Protein AF-A0A7V7WUG2-F1 (afdb_monomer_lite)

Structure (mmCIF, N/CA/C/O backbone):
data_AF-A0A7V7WUG2-F1
#
_entry.id   AF-A0A7V7WUG2-F1
#
loop_
_atom_site.group_PDB
_atom_site.id
_atom_site.type_symbol
_atom_site.label_atom_id
_atom_site.label_alt_id
_atom_site.label_comp_id
_atom_site.label_asym_id
_atom_site.label_entity_id
_atom_site.label_seq_id
_atom_site.pdbx_PDB_ins_code
_atom_site.Cartn_x
_atom_site.Cartn_y
_atom_site.Cartn_z
_atom_site.occupancy
_atom_site.B_iso_or_equiv
_atom_site.auth_seq_id
_atom_site.auth_comp_id
_atom_site.auth_asym_id
_atom_site.auth_atom_id
_atom_site.pdbx_PDB_model_num
ATOM 1 N N . MET A 1 1 ? -10.821 -18.200 1.349 1.00 56.88 1 MET A N 1
ATOM 2 C CA . MET A 1 1 ? -9.373 -17.951 1.519 1.00 56.88 1 MET A CA 1
ATOM 3 C C . MET A 1 1 ? -8.460 -18.945 0.805 1.00 56.88 1 MET A C 1
ATOM 5 O O . MET A 1 1 ? -7.482 -18.478 0.256 1.00 56.88 1 MET A O 1
ATOM 9 N N . ARG A 1 2 ? -8.788 -20.244 0.675 1.00 57.34 2 ARG A N 1
ATOM 10 C CA . ARG A 1 2 ? -7.910 -21.241 0.009 1.00 57.34 2 ARG A CA 1
ATOM 11 C C . ARG A 1 2 ? -7.338 -20.864 -1.374 1.00 57.34 2 ARG A C 1
ATOM 13 O O . ARG A 1 2 ? -6.237 -21.292 -1.688 1.00 57.34 2 ARG A O 1
ATOM 20 N N . LEU A 1 3 ? -8.060 -20.092 -2.192 1.00 56.44 3 LEU A N 1
ATOM 21 C CA . LEU A 1 3 ? -7.560 -19.634 -3.496 1.00 56.44 3 LEU A CA 1
ATOM 22 C C . LEU A 1 3 ? -6.505 -18.520 -3.364 1.00 56.44 3 LEU A C 1
ATOM 24 O O . LEU A 1 3 ? -5.514 -18.538 -4.078 1.00 56.44 3 LEU A O 1
ATOM 28 N N . ALA A 1 4 ? -6.683 -17.589 -2.422 1.00 54.34 4 ALA A N 1
ATOM 29 C CA . ALA A 1 4 ? -5.733 -16.498 -2.197 1.00 54.34 4 ALA A CA 1
ATOM 30 C C . ALA A 1 4 ? -4.385 -17.025 -1.676 1.00 54.34 4 ALA A C 1
ATOM 32 O O . ALA A 1 4 ? -3.340 -16.609 -2.165 1.00 54.34 4 ALA A O 1
ATOM 33 N N . ASP A 1 5 ? -4.411 -18.002 -0.764 1.00 56.59 5 ASP A N 1
ATOM 34 C CA . ASP A 1 5 ? -3.193 -18.604 -0.204 1.00 56.59 5 ASP A CA 1
ATOM 35 C C . ASP A 1 5 ? -2.385 -19.379 -1.264 1.00 56.59 5 ASP A C 1
ATOM 37 O O . ASP A 1 5 ? -1.157 -19.301 -1.297 1.00 56.59 5 ASP A O 1
ATOM 41 N N . ALA A 1 6 ? -3.065 -20.105 -2.161 1.00 56.56 6 ALA A N 1
ATOM 42 C CA . ALA A 1 6 ? -2.427 -20.865 -3.239 1.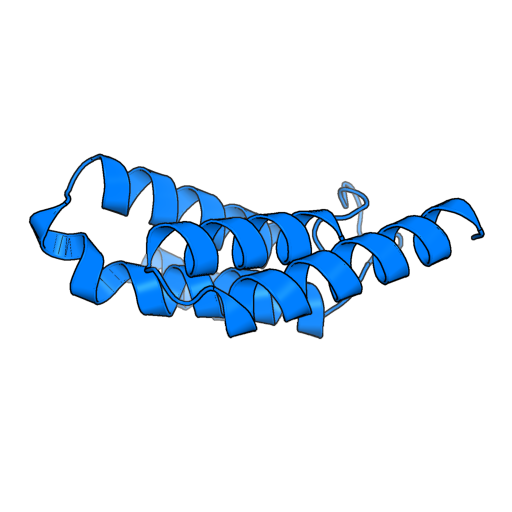00 56.56 6 ALA A CA 1
ATOM 43 C C . ALA A 1 6 ? -1.815 -19.956 -4.322 1.00 56.56 6 ALA A C 1
ATOM 45 O O . ALA A 1 6 ? -0.730 -20.235 -4.831 1.00 56.56 6 ALA A O 1
ATOM 46 N N . GLU A 1 7 ? -2.478 -18.847 -4.650 1.00 55.22 7 GLU A N 1
ATOM 47 C CA . GLU A 1 7 ? -1.992 -17.906 -5.662 1.00 55.22 7 GLU A CA 1
ATOM 48 C C . GLU A 1 7 ? -0.891 -16.981 -5.108 1.00 55.22 7 GLU A C 1
ATOM 50 O O . GLU A 1 7 ? 0.046 -16.655 -5.836 1.00 55.22 7 GLU A O 1
ATOM 55 N N . MET A 1 8 ? -0.889 -16.671 -3.802 1.00 58.06 8 MET A N 1
ATOM 56 C CA . MET A 1 8 ? 0.245 -16.004 -3.138 1.00 58.06 8 MET A CA 1
ATOM 57 C C . MET A 1 8 ? 1.550 -16.810 -3.232 1.00 58.06 8 MET A C 1
ATOM 59 O O . MET A 1 8 ? 2.618 -16.213 -3.349 1.00 58.06 8 MET A O 1
ATOM 63 N N . GLN A 1 9 ? 1.489 -18.147 -3.235 1.00 59.19 9 GLN A N 1
ATOM 64 C CA . GLN A 1 9 ? 2.676 -18.991 -3.440 1.00 59.19 9 GLN A CA 1
ATOM 65 C C . GLN A 1 9 ? 3.201 -18.970 -4.885 1.00 59.19 9 GLN A C 1
ATOM 67 O O . GLN A 1 9 ? 4.379 -19.244 -5.099 1.00 59.19 9 GLN A O 1
ATOM 72 N N . ARG A 1 10 ? 2.355 -18.652 -5.874 1.00 60.50 10 ARG A N 1
ATOM 73 C CA . ARG A 1 10 ? 2.728 -18.618 -7.302 1.00 60.50 10 ARG A CA 1
ATOM 74 C C . ARG A 1 10 ? 3.097 -17.226 -7.809 1.00 60.50 10 ARG A C 1
ATOM 76 O O . ARG A 1 10 ? 3.921 -17.128 -8.710 1.00 60.50 10 ARG A O 1
ATOM 83 N N . PHE A 1 11 ? 2.510 -16.172 -7.244 1.00 64.56 11 PHE A N 1
ATOM 84 C CA . PHE A 1 11 ? 2.630 -14.797 -7.745 1.00 64.56 11 PHE A CA 1
ATOM 85 C C . PHE A 1 11 ? 3.112 -13.792 -6.689 1.00 64.56 11 PHE A C 1
ATOM 87 O O . PHE A 1 11 ? 3.043 -12.586 -6.908 1.00 64.56 11 PHE A O 1
ATOM 94 N N . GLY A 1 12 ? 3.647 -14.263 -5.557 1.00 63.66 12 GLY A N 1
ATOM 95 C CA . GLY A 1 12 ? 4.139 -13.419 -4.458 1.00 63.66 12 GLY A CA 1
ATOM 96 C C . GLY A 1 12 ? 5.341 -12.517 -4.783 1.00 63.66 12 GLY A C 1
ATOM 97 O O . GLY A 1 12 ? 5.747 -11.732 -3.920 1.00 63.66 12 GLY A O 1
ATOM 98 N N . ASP A 1 13 ? 5.887 -12.624 -5.998 1.00 77.62 13 ASP A N 1
ATOM 99 C CA . ASP A 1 13 ? 6.944 -11.769 -6.555 1.00 77.62 13 ASP A CA 1
ATOM 100 C C . ASP A 1 13 ? 6.431 -10.826 -7.664 1.00 77.62 13 ASP A C 1
ATOM 102 O O . ASP A 1 13 ? 7.216 -10.080 -8.247 1.00 77.62 13 ASP A O 1
ATOM 106 N N . SER A 1 14 ? 5.122 -10.826 -7.952 1.00 89.19 14 SER A N 1
ATOM 107 C CA . SER A 1 14 ? 4.485 -9.851 -8.843 1.00 89.19 14 SER A CA 1
ATOM 108 C C . SER A 1 14 ? 3.948 -8.668 -8.028 1.00 89.19 14 SER A C 1
ATOM 110 O O . SER A 1 14 ? 3.071 -8.860 -7.176 1.00 89.19 14 SER A O 1
ATOM 112 N N . PRO A 1 15 ? 4.415 -7.432 -8.290 1.00 94.31 15 PRO A N 1
ATOM 113 C CA . PRO A 1 15 ? 3.879 -6.259 -7.610 1.00 94.31 15 PRO A CA 1
ATOM 114 C C . PRO A 1 15 ? 2.409 -6.023 -7.989 1.00 94.31 15 PRO A C 1
ATOM 116 O O . PRO A 1 15 ? 1.617 -5.646 -7.129 1.00 94.31 15 PRO A O 1
ATOM 119 N N . ASP A 1 16 ? 2.017 -6.316 -9.234 1.00 94.38 16 ASP A N 1
ATOM 120 C CA . ASP A 1 16 ? 0.644 -6.147 -9.721 1.00 94.38 16 ASP A CA 1
ATOM 121 C C . ASP A 1 16 ? -0.343 -7.084 -9.028 1.00 94.38 16 ASP A C 1
ATOM 123 O O . ASP A 1 16 ? -1.450 -6.664 -8.686 1.00 94.38 16 ASP A O 1
ATOM 127 N N . PHE A 1 17 ? 0.059 -8.336 -8.784 1.00 92.88 17 PHE A N 1
ATOM 128 C CA . PHE A 1 17 ? -0.758 -9.286 -8.034 1.00 92.88 17 PHE A CA 1
ATOM 129 C C . PHE A 1 17 ? -0.980 -8.802 -6.599 1.00 92.88 17 PHE A C 1
ATOM 131 O O . PHE A 1 17 ? -2.117 -8.742 -6.132 1.00 92.88 17 PHE A O 1
ATOM 138 N N . CYS A 1 18 ? 0.092 -8.409 -5.905 1.00 93.94 18 CYS A N 1
ATOM 139 C CA . CYS A 1 18 ? -0.007 -7.878 -4.548 1.00 93.94 18 CYS A CA 1
ATOM 140 C C . CYS A 1 18 ? -0.846 -6.592 -4.492 1.00 93.94 18 CYS A C 1
ATOM 142 O O . CYS A 1 18 ? -1.653 -6.427 -3.578 1.00 93.94 18 CYS A O 1
ATOM 144 N N . PHE A 1 19 ? -0.705 -5.711 -5.483 1.00 97.19 19 PHE A N 1
ATOM 145 C CA . PHE A 1 19 ? -1.508 -4.499 -5.599 1.00 97.19 19 PHE A CA 1
ATOM 146 C C . PHE A 1 19 ? -3.001 -4.818 -5.745 1.00 97.19 19 PHE A C 1
ATOM 148 O O . PHE A 1 19 ? -3.811 -4.351 -4.945 1.00 97.19 19 PHE A O 1
ATOM 155 N N . ALA A 1 20 ? -3.353 -5.671 -6.713 1.00 96.12 20 ALA A N 1
ATOM 156 C CA . ALA A 1 20 ? -4.735 -6.062 -6.977 1.00 96.12 20 ALA A CA 1
ATOM 157 C C . ALA A 1 20 ? -5.366 -6.830 -5.805 1.00 96.12 20 ALA A C 1
ATOM 159 O O . ALA A 1 20 ? -6.555 -6.674 -5.534 1.00 96.12 20 ALA A O 1
ATOM 160 N N . LEU A 1 21 ? -4.580 -7.633 -5.078 1.00 95.25 21 LEU A N 1
ATOM 161 C CA . LEU A 1 21 ? -5.038 -8.283 -3.851 1.00 95.25 21 LEU A CA 1
ATOM 162 C C . LEU A 1 21 ? -5.413 -7.250 -2.781 1.00 95.25 21 LEU A C 1
ATOM 164 O O . LEU A 1 21 ? -6.448 -7.401 -2.136 1.00 95.25 21 LEU A O 1
ATOM 168 N N . GLY A 1 22 ? -4.605 -6.201 -2.601 1.00 97.31 22 GLY A N 1
ATOM 169 C CA . GLY A 1 22 ? -4.925 -5.111 -1.679 1.00 97.31 22 GLY A CA 1
ATOM 170 C C . GLY A 1 22 ? -6.232 -4.401 -2.044 1.00 97.31 22 GLY A C 1
ATOM 171 O O . GLY A 1 22 ? -7.075 -4.205 -1.170 1.00 97.31 22 GLY A O 1
ATOM 172 N N . ASP A 1 23 ? -6.444 -4.111 -3.331 1.00 98.06 23 ASP A N 1
ATOM 173 C CA . ASP A 1 23 ? -7.680 -3.488 -3.827 1.00 98.06 23 ASP A CA 1
ATOM 174 C C . ASP A 1 23 ? -8.903 -4.390 -3.594 1.00 98.06 23 ASP A C 1
ATOM 176 O O . ASP A 1 23 ? -9.902 -3.953 -3.026 1.00 98.06 23 ASP A O 1
ATOM 180 N N . LEU A 1 24 ? -8.800 -5.681 -3.930 1.00 97.25 24 LEU A N 1
ATOM 181 C CA . LEU A 1 24 ? -9.867 -6.659 -3.705 1.00 97.25 24 LEU A CA 1
ATOM 182 C C . LEU A 1 24 ? -10.254 -6.759 -2.222 1.00 97.25 24 LEU A C 1
ATOM 184 O O . LEU A 1 24 ? -11.433 -6.845 -1.873 1.00 97.25 24 LEU A O 1
ATOM 188 N N . LEU A 1 25 ? -9.258 -6.783 -1.335 1.00 97.19 25 LEU A N 1
ATOM 189 C CA . LEU A 1 25 ? -9.487 -6.854 0.104 1.00 97.19 25 LEU A CA 1
ATOM 190 C C . LEU A 1 25 ? -10.117 -5.560 0.639 1.00 97.19 25 LEU A C 1
ATOM 192 O O . LEU A 1 25 ? -10.965 -5.633 1.532 1.00 97.19 25 LEU A O 1
ATOM 196 N N . LEU A 1 26 ? -9.743 -4.398 0.092 1.00 97.62 26 LEU A N 1
ATOM 197 C CA . LEU A 1 26 ? -10.362 -3.116 0.424 1.00 97.62 26 LEU A CA 1
ATOM 198 C C . LEU A 1 26 ? -11.834 -3.087 0.002 1.00 97.62 26 LEU A C 1
ATOM 200 O O . LEU A 1 26 ? -12.690 -2.751 0.823 1.00 97.62 26 LEU A O 1
ATOM 204 N N . ASP A 1 27 ? -12.139 -3.502 -1.227 1.00 97.81 27 ASP A N 1
ATOM 205 C CA . ASP A 1 27 ? -13.513 -3.598 -1.726 1.00 97.81 27 ASP A CA 1
ATOM 206 C C . ASP A 1 27 ? -14.359 -4.536 -0.856 1.00 97.81 27 ASP A C 1
ATOM 208 O O . ASP A 1 27 ? -15.536 -4.267 -0.591 1.00 97.81 27 ASP A O 1
ATOM 212 N N . TRP A 1 28 ? -13.765 -5.625 -0.359 1.00 97.25 28 TRP A N 1
ATOM 213 C CA . TRP A 1 28 ? -14.443 -6.520 0.572 1.00 97.25 28 TRP A CA 1
ATOM 214 C C . TRP A 1 28 ? -14.682 -5.867 1.933 1.00 97.25 28 TRP A C 1
ATOM 216 O O . TRP A 1 28 ? -15.788 -5.946 2.466 1.00 97.25 28 TRP A O 1
ATOM 226 N N . ALA A 1 29 ? -13.681 -5.185 2.491 1.00 96.69 29 ALA A N 1
ATOM 227 C CA . ALA A 1 29 ? -13.824 -4.485 3.764 1.00 96.69 29 ALA A CA 1
ATOM 228 C C . ALA A 1 29 ? -14.903 -3.390 3.702 1.00 96.69 29 ALA A C 1
ATOM 230 O O . ALA A 1 29 ? -15.629 -3.195 4.678 1.00 96.69 29 ALA A O 1
ATOM 231 N N . ALA A 1 30 ? -15.049 -2.723 2.552 1.00 95.31 30 ALA A N 1
ATOM 232 C CA . ALA A 1 30 ? -16.097 -1.735 2.311 1.00 95.31 30 ALA A CA 1
ATOM 233 C C . ALA A 1 30 ? -17.502 -2.364 2.264 1.00 95.31 30 ALA A C 1
ATOM 235 O O . ALA A 1 30 ? -18.454 -1.792 2.798 1.00 95.31 30 ALA A O 1
ATOM 236 N N . GLN A 1 31 ? -17.636 -3.553 1.667 1.00 97.25 31 GLN A N 1
ATOM 237 C CA . GLN A 1 31 ? -18.907 -4.284 1.580 1.00 97.25 31 GLN A CA 1
ATOM 238 C C . GLN A 1 31 ? -19.280 -5.011 2.882 1.00 97.25 31 GLN A C 1
ATOM 240 O O . GLN A 1 31 ? -20.461 -5.163 3.195 1.00 97.25 31 GLN A O 1
ATOM 24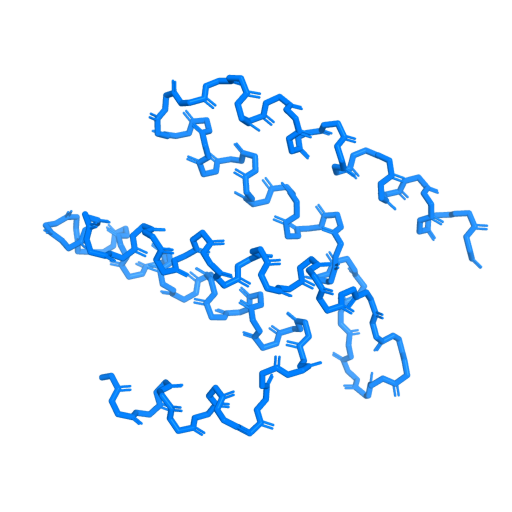5 N N . GLU A 1 32 ? -18.291 -5.426 3.677 1.00 96.12 32 GLU A N 1
ATOM 246 C CA . GLU A 1 32 ? -18.481 -6.110 4.957 1.00 96.12 32 GLU A CA 1
ATOM 247 C C . GLU A 1 32 ? -17.728 -5.415 6.110 1.00 96.12 32 GLU A C 1
ATOM 249 O O . GLU A 1 32 ? -16.757 -5.963 6.643 1.00 96.12 32 GLU A O 1
ATOM 254 N N . PRO A 1 33 ? -18.207 -4.254 6.609 1.00 94.00 33 PRO A N 1
ATOM 255 C CA . PRO A 1 33 ? -17.495 -3.479 7.633 1.00 94.00 33 PRO A CA 1
ATOM 256 C C . PRO A 1 33 ? -17.205 -4.244 8.932 1.00 94.00 33 PRO A C 1
ATOM 258 O O . PRO A 1 33 ? -16.210 -3.986 9.605 1.00 94.00 33 PRO A O 1
ATOM 261 N N . ARG A 1 34 ? -18.034 -5.242 9.276 1.00 96.44 34 ARG A N 1
ATOM 262 C CA . ARG A 1 34 ? -17.810 -6.125 10.439 1.00 96.44 34 ARG A CA 1
ATOM 263 C C . ARG A 1 34 ? -16.498 -6.909 10.352 1.00 96.44 34 ARG A C 1
ATOM 265 O O . ARG A 1 34 ? -15.985 -7.331 11.382 1.00 96.44 34 ARG A O 1
ATOM 272 N N . ARG A 1 35 ? -15.964 -7.103 9.146 1.00 94.25 35 ARG A N 1
ATOM 273 C CA . ARG A 1 35 ? -14.708 -7.814 8.888 1.00 94.25 35 ARG A CA 1
ATOM 274 C C . ARG A 1 35 ? -13.520 -6.887 8.681 1.00 94.25 35 ARG A C 1
ATOM 276 O O . ARG A 1 35 ? -12.398 -7.369 8.586 1.00 94.25 35 ARG A O 1
ATOM 283 N N . ALA A 1 36 ? -13.725 -5.570 8.672 1.00 93.62 36 ALA A N 1
ATOM 284 C CA . ALA A 1 36 ? -12.652 -4.607 8.441 1.00 93.62 36 ALA A CA 1
ATOM 285 C C . ALA A 1 36 ? -11.472 -4.791 9.416 1.00 93.62 36 ALA A C 1
ATOM 287 O O . ALA A 1 36 ? -10.324 -4.687 9.003 1.00 93.62 36 ALA A O 1
ATOM 288 N N . ILE A 1 37 ? -11.734 -5.150 10.679 1.00 94.56 37 ILE A N 1
ATOM 289 C CA . ILE A 1 37 ? -10.685 -5.422 11.682 1.00 94.56 37 ILE A CA 1
ATOM 290 C C . ILE A 1 37 ? -9.737 -6.553 11.242 1.00 94.56 37 ILE A C 1
ATOM 292 O O . ILE A 1 37 ? -8.538 -6.473 11.493 1.00 94.56 37 ILE A O 1
ATOM 296 N N . GLU A 1 38 ? -10.262 -7.585 10.580 1.00 95.69 38 GLU A N 1
ATOM 297 C CA . GLU A 1 38 ? -9.487 -8.716 10.053 1.00 95.69 38 GLU A CA 1
ATOM 298 C C . GLU A 1 38 ? -8.801 -8.356 8.727 1.00 95.69 38 GLU A C 1
ATOM 300 O O . GLU A 1 38 ? -7.645 -8.707 8.506 1.00 95.69 38 GLU A O 1
ATOM 305 N N . LEU A 1 39 ? -9.507 -7.639 7.848 1.00 96.19 39 LEU A N 1
ATOM 306 C CA . LEU A 1 39 ? -9.065 -7.387 6.476 1.00 96.19 39 LEU A CA 1
ATOM 307 C C . LEU A 1 39 ? -8.037 -6.255 6.372 1.00 96.19 39 LEU A C 1
ATOM 309 O O . LEU A 1 39 ? -7.129 -6.338 5.552 1.00 96.19 39 LEU A O 1
ATOM 313 N N . VAL A 1 40 ? -8.126 -5.218 7.210 1.00 97.75 40 VAL A N 1
ATOM 314 C CA . VAL A 1 40 ? -7.220 -4.053 7.166 1.00 97.75 40 VAL A CA 1
ATOM 315 C C . VAL A 1 40 ? -5.737 -4.440 7.258 1.00 97.75 40 VAL A C 1
ATOM 317 O O . VAL A 1 40 ? -4.968 -3.976 6.415 1.00 97.75 40 VAL A O 1
ATOM 320 N N . PRO A 1 41 ? -5.301 -5.306 8.193 1.00 97.44 41 PRO A N 1
ATOM 321 C CA . PRO A 1 41 ? -3.915 -5.776 8.220 1.00 97.44 41 PRO A CA 1
ATOM 322 C C . PRO A 1 41 ? -3.480 -6.492 6.932 1.00 97.44 41 PRO A C 1
ATOM 324 O O . PRO A 1 41 ? -2.329 -6.370 6.514 1.00 97.44 41 PRO A O 1
ATOM 327 N N . MET A 1 42 ? -4.391 -7.225 6.285 1.00 97.12 42 MET A N 1
ATOM 328 C CA . MET A 1 42 ? -4.106 -7.940 5.039 1.00 97.12 42 MET A CA 1
ATOM 329 C C . MET A 1 42 ? -3.972 -6.973 3.856 1.00 97.12 42 MET A C 1
ATOM 331 O O . MET A 1 42 ? -3.044 -7.114 3.063 1.00 97.12 42 MET A O 1
ATOM 335 N N . ILE A 1 43 ? -4.847 -5.963 3.779 1.00 98.25 43 ILE A N 1
ATOM 336 C CA . ILE A 1 43 ? -4.773 -4.867 2.798 1.00 98.25 43 ILE A CA 1
ATOM 337 C C . ILE A 1 43 ? -3.421 -4.153 2.919 1.00 98.25 43 ILE A C 1
ATOM 339 O O . ILE A 1 43 ? -2.691 -4.007 1.938 1.00 98.25 43 ILE A O 1
ATOM 343 N N . GLU A 1 44 ? -3.064 -3.753 4.146 1.00 98.38 44 GLU A N 1
ATOM 344 C CA . GLU A 1 44 ? -1.796 -3.089 4.449 1.00 98.38 44 GLU A CA 1
ATOM 345 C C . GLU A 1 44 ? -0.600 -3.941 3.999 1.00 98.38 44 GLU A C 1
ATOM 347 O O . GLU A 1 44 ? 0.301 -3.440 3.323 1.00 98.38 44 GLU A O 1
ATOM 352 N N . SER A 1 45 ? -0.604 -5.234 4.336 1.00 97.31 45 SER A N 1
ATOM 353 C CA . SER A 1 45 ? 0.469 -6.161 3.973 1.00 97.31 45 SER A CA 1
ATOM 354 C C . SER A 1 45 ? 0.600 -6.345 2.459 1.00 97.31 45 SER A C 1
ATOM 356 O O . SER A 1 45 ? 1.721 -6.358 1.948 1.00 97.31 45 SER A O 1
ATOM 358 N N . ALA A 1 46 ? -0.517 -6.432 1.734 1.00 96.81 46 ALA A N 1
ATOM 359 C CA . ALA A 1 46 ? -0.525 -6.617 0.287 1.00 96.81 46 ALA A CA 1
ATOM 360 C C . ALA A 1 46 ? 0.142 -5.437 -0.441 1.00 96.81 46 ALA A C 1
ATOM 362 O O . ALA A 1 46 ? 1.082 -5.634 -1.213 1.00 96.81 46 ALA A O 1
ATOM 363 N N . TRP A 1 47 ? -0.244 -4.197 -0.130 1.00 98.38 47 TRP A N 1
ATOM 364 C CA . TRP A 1 47 ? 0.392 -3.026 -0.742 1.00 98.38 47 TRP A CA 1
ATOM 365 C C . TRP A 1 47 ? 1.832 -2.809 -0.266 1.00 98.38 47 TRP A C 1
ATOM 367 O O . TRP A 1 47 ? 2.685 -2.430 -1.068 1.00 98.38 47 TRP A O 1
ATOM 377 N N . GLN A 1 48 ? 2.156 -3.098 1.002 1.00 97.94 48 GLN A N 1
ATOM 378 C CA . GLN A 1 48 ? 3.551 -3.066 1.465 1.00 97.94 48 GLN A CA 1
ATOM 379 C C . GLN A 1 48 ? 4.422 -4.073 0.711 1.00 97.94 48 GLN A C 1
ATOM 381 O O . GLN A 1 48 ? 5.563 -3.758 0.373 1.00 97.94 48 GLN A O 1
ATOM 386 N N . ARG A 1 49 ? 3.889 -5.265 0.419 1.00 96.38 49 ARG A N 1
ATOM 387 C CA . ARG A 1 49 ? 4.584 -6.276 -0.378 1.00 96.38 49 ARG A CA 1
ATOM 388 C C . ARG A 1 49 ? 4.792 -5.803 -1.815 1.00 96.38 49 ARG A C 1
ATOM 390 O O . ARG A 1 49 ? 5.900 -5.966 -2.311 1.00 96.38 49 ARG A O 1
ATOM 397 N N . ALA A 1 50 ? 3.799 -5.163 -2.436 1.00 96.94 50 ALA A N 1
ATOM 398 C CA . ALA A 1 50 ? 3.945 -4.584 -3.774 1.00 96.94 50 ALA A CA 1
ATOM 399 C C . ALA A 1 50 ? 5.100 -3.565 -3.831 1.00 96.94 50 ALA A C 1
ATOM 401 O O . ALA A 1 50 ? 5.987 -3.687 -4.673 1.00 96.94 50 ALA A O 1
ATOM 402 N N . VAL A 1 51 ? 5.165 -2.642 -2.861 1.00 97.75 51 VAL A N 1
ATOM 403 C CA . VAL A 1 51 ? 6.286 -1.689 -2.730 1.00 97.75 51 VAL A CA 1
ATOM 404 C C . VAL A 1 51 ? 7.620 -2.398 -2.475 1.00 97.75 51 VAL A C 1
ATOM 406 O O . VAL A 1 51 ? 8.651 -1.984 -2.997 1.00 97.75 51 VAL A O 1
ATOM 409 N N . ALA A 1 52 ? 7.630 -3.450 -1.652 1.00 96.69 52 ALA A N 1
ATOM 410 C CA . ALA A 1 52 ? 8.850 -4.189 -1.328 1.00 96.69 52 ALA A CA 1
ATOM 411 C C . ALA A 1 52 ? 9.408 -4.980 -2.523 1.00 96.69 52 ALA A C 1
ATOM 413 O O . ALA A 1 52 ? 10.621 -5.146 -2.624 1.00 96.69 52 ALA A O 1
ATOM 414 N N . ILE A 1 53 ? 8.538 -5.470 -3.410 1.00 94.75 53 ILE A N 1
ATOM 415 C CA . ILE A 1 53 ? 8.934 -6.111 -4.670 1.00 94.75 53 ILE A CA 1
ATOM 416 C C . ILE A 1 53 ? 9.531 -5.069 -5.626 1.00 94.75 53 ILE A C 1
ATOM 418 O O . ILE A 1 53 ? 10.551 -5.342 -6.266 1.00 94.75 53 ILE A O 1
ATOM 422 N N . GLY A 1 54 ? 8.938 -3.874 -5.667 1.00 95.38 54 GLY A N 1
ATOM 423 C CA . GLY A 1 54 ? 9.343 -2.789 -6.553 1.00 95.38 54 GLY A CA 1
ATOM 424 C C . GLY A 1 54 ? 8.729 -2.907 -7.947 1.00 95.38 54 GLY A C 1
ATOM 425 O O . GLY A 1 54 ? 8.011 -3.857 -8.256 1.00 95.38 54 GLY A O 1
ATOM 426 N N . GLU A 1 55 ? 9.012 -1.921 -8.799 1.00 94.69 55 GLU A N 1
ATOM 427 C CA . GLU A 1 55 ? 8.613 -1.960 -10.209 1.00 94.69 55 GLU A CA 1
ATOM 428 C C . GLU A 1 55 ? 9.262 -3.150 -10.933 1.00 94.69 55 GLU A C 1
ATOM 430 O O . GLU A 1 55 ? 10.422 -3.500 -10.688 1.00 94.69 55 GLU A O 1
ATOM 435 N N . ARG A 1 56 ? 8.491 -3.761 -11.835 1.00 92.81 56 ARG A N 1
ATOM 436 C CA . ARG A 1 56 ? 8.902 -4.906 -12.657 1.00 92.81 56 ARG A CA 1
ATOM 437 C C . ARG A 1 56 ? 8.512 -4.689 -14.128 1.00 92.81 56 ARG A C 1
ATOM 439 O O . ARG A 1 56 ? 7.710 -5.469 -14.643 1.00 92.81 56 ARG A O 1
ATOM 446 N N . PRO A 1 57 ? 9.028 -3.638 -14.804 1.00 90.06 57 PRO A N 1
ATOM 447 C CA . PRO A 1 57 ? 8.699 -3.345 -16.206 1.00 90.06 57 PRO A CA 1
ATOM 448 C C . PRO A 1 57 ? 9.036 -4.497 -17.168 1.00 90.06 57 PRO A C 1
ATOM 450 O O . PRO A 1 57 ? 8.502 -4.565 -18.270 1.00 90.06 57 PRO A O 1
ATOM 453 N N . GLU A 1 58 ? 9.921 -5.409 -16.762 1.00 89.50 58 GLU A N 1
ATOM 454 C CA . GLU A 1 58 ? 10.280 -6.625 -17.488 1.00 89.50 58 GLU A CA 1
ATOM 455 C C . GLU A 1 58 ? 9.186 -7.705 -17.496 1.00 89.50 58 GLU A C 1
ATOM 457 O O . GLU A 1 58 ? 9.224 -8.602 -18.340 1.00 89.50 58 GLU A O 1
ATOM 462 N N . LEU A 1 59 ? 8.217 -7.653 -16.574 1.00 84.94 59 LEU A N 1
ATOM 463 C CA . LEU A 1 59 ? 7.066 -8.552 -16.593 1.00 84.94 59 LEU A CA 1
ATOM 464 C C . LEU A 1 59 ? 6.047 -8.053 -17.622 1.00 84.94 59 LEU A C 1
ATOM 466 O O . LEU A 1 59 ? 5.693 -6.872 -17.638 1.00 84.94 59 LEU A O 1
ATOM 470 N N . SER A 1 60 ? 5.559 -8.972 -18.463 1.00 80.19 60 SER A N 1
ATOM 471 C CA . SER A 1 60 ? 4.481 -8.683 -19.417 1.00 80.19 60 SER A CA 1
ATOM 472 C C . SER A 1 60 ? 3.265 -8.128 -18.684 1.00 80.19 60 SER A C 1
ATOM 474 O O . SER A 1 60 ? 2.879 -8.660 -17.644 1.00 80.19 60 SER A O 1
ATOM 476 N N . ASP A 1 61 ? 2.669 -7.080 -19.250 1.00 82.94 61 ASP A N 1
ATOM 477 C CA . ASP A 1 61 ? 1.455 -6.429 -18.743 1.00 82.94 61 ASP A CA 1
ATOM 478 C C . ASP A 1 61 ? 1.594 -5.812 -17.341 1.00 82.94 61 ASP A C 1
ATOM 480 O O . ASP A 1 61 ? 0.591 -5.538 -16.675 1.00 82.94 61 ASP A O 1
ATOM 484 N N . SER A 1 62 ? 2.832 -5.554 -16.902 1.00 89.62 62 SER A N 1
ATOM 485 C CA . SER A 1 62 ? 3.077 -4.829 -15.659 1.00 89.62 62 SER A CA 1
ATOM 486 C C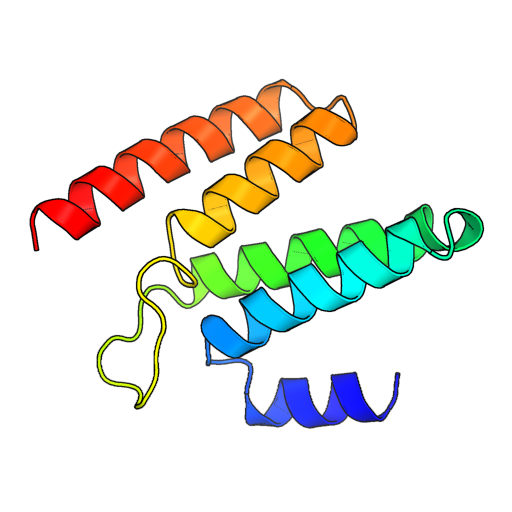 . SER A 1 62 ? 2.549 -3.399 -15.740 1.00 89.62 62 SER A C 1
ATOM 488 O O . SER A 1 62 ? 2.691 -2.704 -16.751 1.00 89.62 62 SER A O 1
ATOM 490 N N . VAL A 1 63 ? 1.907 -2.946 -14.662 1.00 94.50 63 VAL A N 1
ATOM 491 C CA . VAL A 1 63 ? 1.338 -1.598 -14.609 1.00 94.50 63 VAL A CA 1
ATOM 492 C C . VAL A 1 63 ? 2.268 -0.703 -13.810 1.00 94.50 63 VAL A C 1
ATOM 494 O O . VAL A 1 63 ? 2.399 -0.836 -12.591 1.00 94.50 63 VAL A O 1
ATOM 497 N N . LEU A 1 64 ? 2.861 0.265 -14.509 1.00 95.75 64 LEU A N 1
ATOM 498 C CA . LEU A 1 64 ? 3.766 1.239 -13.915 1.00 95.75 64 LEU A CA 1
ATOM 499 C C . LEU A 1 64 ? 3.142 1.907 -12.684 1.00 95.75 64 LEU A C 1
ATOM 501 O O . LEU A 1 64 ? 2.053 2.485 -12.744 1.00 95.75 64 LEU A O 1
ATOM 505 N N . GLY A 1 65 ? 3.865 1.856 -11.571 1.00 96.94 65 GLY A N 1
ATOM 506 C CA . GLY A 1 65 ? 3.478 2.482 -10.312 1.00 96.94 65 GLY A CA 1
ATOM 507 C C . GLY A 1 65 ? 2.876 1.518 -9.296 1.00 96.94 65 GLY A C 1
ATOM 508 O O . GLY A 1 65 ? 2.857 1.847 -8.105 1.00 96.94 65 GLY A O 1
ATOM 509 N N . ARG A 1 66 ? 2.404 0.332 -9.706 1.00 97.06 66 ARG A N 1
ATOM 510 C CA . ARG A 1 66 ? 1.843 -0.664 -8.773 1.00 97.06 66 ARG A CA 1
ATOM 511 C C . ARG A 1 66 ? 2.895 -1.275 -7.852 1.00 97.06 66 ARG A C 1
ATOM 513 O O . ARG A 1 66 ? 2.555 -1.669 -6.741 1.00 97.06 66 ARG A O 1
ATOM 520 N N . GLY A 1 67 ? 4.162 -1.277 -8.262 1.00 96.88 67 GLY A N 1
ATOM 521 C CA . GLY A 1 67 ? 5.300 -1.628 -7.412 1.00 96.88 67 GLY A CA 1
ATOM 522 C C . GLY A 1 67 ? 5.890 -0.446 -6.638 1.00 96.88 67 GLY A C 1
ATOM 523 O O . GLY A 1 67 ? 6.900 -0.610 -5.959 1.00 96.88 67 GLY A O 1
ATOM 524 N N . SER A 1 68 ? 5.313 0.756 -6.743 1.00 97.69 68 SER A N 1
ATOM 525 C CA . SER A 1 68 ? 5.892 1.977 -6.176 1.00 97.69 68 SER A CA 1
ATOM 526 C C . SER A 1 68 ? 4.830 3.013 -5.776 1.00 97.69 68 SER A C 1
ATOM 528 O O . SER A 1 68 ? 4.167 2.858 -4.748 1.00 97.69 68 SER A O 1
ATOM 530 N N . PHE A 1 69 ? 4.671 4.094 -6.543 1.00 98.38 69 PHE A N 1
ATOM 531 C CA . PHE A 1 69 ? 3.938 5.289 -6.137 1.00 98.38 69 PHE A CA 1
ATOM 532 C C . PHE A 1 69 ? 2.423 5.075 -6.015 1.00 98.38 69 PHE A C 1
ATOM 534 O O . PHE A 1 69 ? 1.807 5.721 -5.172 1.00 98.38 69 PHE A O 1
ATOM 541 N N . LEU A 1 70 ? 1.803 4.170 -6.783 1.00 98.50 70 LEU A N 1
ATOM 542 C CA . LEU A 1 70 ? 0.375 3.854 -6.623 1.00 98.50 70 LEU A CA 1
ATOM 543 C C . LEU A 1 70 ? 0.135 3.047 -5.343 1.00 98.50 70 LEU A C 1
ATOM 545 O O . LEU A 1 70 ? -0.794 3.339 -4.594 1.00 98.50 70 LEU A O 1
ATOM 549 N N . ALA A 1 71 ? 0.994 2.070 -5.041 1.00 98.56 71 ALA A N 1
ATOM 550 C CA . ALA A 1 71 ? 0.891 1.315 -3.792 1.00 98.56 71 ALA A CA 1
ATOM 551 C C . ALA A 1 71 ? 1.172 2.207 -2.568 1.00 98.56 71 ALA A C 1
ATOM 553 O O . ALA A 1 71 ? 0.462 2.138 -1.563 1.00 98.56 71 ALA A O 1
ATOM 554 N N . ALA A 1 72 ? 2.160 3.103 -2.666 1.00 98.75 72 ALA A N 1
ATOM 555 C CA . ALA A 1 72 ? 2.449 4.099 -1.637 1.00 98.75 72 ALA A CA 1
ATOM 556 C C . ALA A 1 72 ? 1.275 5.072 -1.419 1.00 98.75 72 ALA A C 1
ATOM 558 O O . ALA A 1 72 ? 0.949 5.391 -0.274 1.00 98.75 72 ALA A O 1
ATOM 559 N N . HIS A 1 73 ? 0.606 5.494 -2.497 1.00 98.75 73 HIS A N 1
ATOM 560 C CA . HIS A 1 73 ? -0.608 6.307 -2.432 1.00 98.75 73 HIS A CA 1
ATOM 561 C C . HIS A 1 73 ? -1.724 5.604 -1.647 1.00 98.75 73 HIS A C 1
ATOM 563 O O . HIS A 1 73 ? -2.307 6.196 -0.734 1.00 98.75 73 HIS A O 1
ATOM 569 N N . ASN A 1 74 ? -1.986 4.330 -1.956 1.00 98.75 74 ASN A N 1
ATOM 570 C CA . ASN A 1 74 ? -3.011 3.538 -1.274 1.00 98.75 74 ASN A CA 1
ATOM 571 C C . ASN A 1 74 ? -2.690 3.346 0.215 1.00 98.75 74 ASN A C 1
ATOM 573 O O . ASN A 1 74 ? -3.566 3.505 1.064 1.00 98.75 74 ASN A O 1
ATOM 577 N N . LEU A 1 75 ? -1.423 3.095 0.561 1.00 98.81 75 LEU A N 1
ATOM 578 C CA . LEU A 1 75 ? -0.985 3.019 1.958 1.00 98.81 75 LEU A CA 1
ATOM 579 C C . LEU A 1 75 ? -1.192 4.342 2.699 1.00 98.81 75 LEU A C 1
ATOM 581 O O . LEU A 1 75 ? -1.658 4.338 3.838 1.00 98.81 75 LEU A O 1
ATOM 585 N N . ALA A 1 76 ? -0.888 5.475 2.064 1.00 98.81 76 ALA A N 1
ATOM 586 C CA . ALA A 1 76 ? -1.133 6.781 2.661 1.00 98.81 76 ALA A CA 1
ATOM 587 C C . ALA A 1 76 ? -2.622 7.000 2.972 1.00 98.81 76 ALA A C 1
ATOM 589 O O . ALA A 1 76 ? -2.950 7.384 4.095 1.00 98.81 76 ALA A O 1
ATOM 590 N N . LEU A 1 77 ? -3.507 6.700 2.015 1.00 98.56 77 LEU A N 1
ATOM 591 C CA . LEU A 1 77 ? -4.959 6.791 2.199 1.00 98.56 77 LEU A CA 1
ATOM 592 C C . LEU A 1 77 ? -5.471 5.845 3.290 1.00 98.56 77 LEU A C 1
ATOM 594 O O . LEU A 1 77 ? -6.297 6.245 4.107 1.00 98.56 77 LEU A O 1
ATOM 598 N N . LEU A 1 78 ? -4.960 4.612 3.346 1.00 98.38 78 LEU A N 1
ATOM 599 C CA . LEU A 1 78 ? -5.334 3.651 4.382 1.00 98.38 78 LEU A CA 1
ATOM 600 C C . LEU A 1 78 ? -4.990 4.174 5.776 1.00 98.38 78 LEU A C 1
ATOM 602 O O . LEU A 1 78 ? -5.836 4.169 6.667 1.00 98.38 78 LEU A O 1
ATOM 606 N N . TYR A 1 79 ? -3.761 4.655 5.981 1.00 98.69 79 TYR A N 1
ATOM 607 C CA . TYR A 1 79 ? -3.368 5.195 7.282 1.00 98.69 79 TYR A CA 1
ATOM 608 C C . TYR A 1 79 ? -4.136 6.463 7.645 1.00 98.69 79 TYR A C 1
ATOM 610 O O . TYR A 1 79 ? -4.463 6.643 8.816 1.00 98.69 79 TYR A O 1
ATOM 618 N N . GLU A 1 80 ? -4.450 7.313 6.668 1.00 98.38 80 GLU A N 1
ATOM 619 C CA . GLU A 1 80 ? -5.290 8.493 6.867 1.00 98.38 80 GLU A CA 1
ATOM 620 C C . GLU A 1 80 ? -6.702 8.098 7.322 1.00 98.38 80 GLU A C 1
ATOM 622 O O . GLU A 1 80 ? -7.163 8.580 8.357 1.00 98.38 80 GLU A O 1
ATOM 627 N N . GLY A 1 81 ? -7.337 7.137 6.643 1.00 96.69 81 GLY A N 1
ATOM 628 C CA . GLY A 1 81 ? -8.649 6.600 7.023 1.00 96.69 81 GLY A CA 1
ATOM 629 C C . GLY A 1 81 ? -8.672 5.919 8.398 1.00 96.69 81 GLY A C 1
ATOM 630 O O . GLY A 1 81 ? -9.697 5.924 9.074 1.00 96.69 81 GLY A O 1
ATOM 631 N N . LEU A 1 82 ? -7.534 5.384 8.854 1.00 96.00 82 LEU A N 1
ATOM 632 C CA . LEU A 1 82 ? -7.361 4.810 10.195 1.00 96.00 82 LEU A CA 1
ATOM 633 C C . LEU A 1 82 ? -6.992 5.851 11.271 1.00 96.00 82 LEU A C 1
ATOM 635 O O . LEU A 1 82 ? -6.724 5.472 12.413 1.00 96.00 82 LEU A O 1
ATOM 639 N N . GLY A 1 83 ? -6.909 7.142 10.928 1.00 98.00 83 GLY A N 1
ATOM 640 C CA . GLY A 1 83 ? -6.493 8.211 11.844 1.00 98.00 83 GLY A CA 1
ATOM 641 C C . GLY A 1 83 ? -5.001 8.191 12.209 1.00 98.00 83 GLY A C 1
ATOM 642 O O . GLY A 1 83 ? -4.571 8.898 13.118 1.00 98.00 83 GLY A O 1
ATOM 643 N N . ARG A 1 84 ? -4.183 7.399 11.508 1.00 98.12 84 ARG A N 1
ATOM 644 C CA . ARG A 1 84 ? -2.731 7.255 11.719 1.00 98.12 84 ARG A CA 1
ATOM 645 C C . ARG A 1 84 ? -1.968 8.271 10.862 1.00 98.12 84 ARG A C 1
ATOM 647 O O . ARG A 1 84 ? -1.204 7.911 9.965 1.00 98.12 84 ARG A O 1
ATOM 654 N N . THR A 1 85 ? -2.187 9.552 11.137 1.00 98.00 85 THR A N 1
ATOM 655 C CA . THR A 1 85 ? -1.723 10.688 10.316 1.00 98.00 85 THR A CA 1
ATOM 656 C C . THR A 1 85 ? -0.206 10.741 10.106 1.00 98.00 85 THR A C 1
ATOM 658 O O . THR A 1 85 ? 0.245 11.063 9.006 1.00 98.00 85 THR A O 1
ATOM 661 N N . ASP A 1 86 ? 0.596 10.363 11.103 1.00 98.25 86 ASP A N 1
ATOM 662 C CA . ASP A 1 86 ? 2.061 10.323 10.970 1.00 98.25 86 ASP A CA 1
ATOM 663 C C . ASP A 1 86 ? 2.512 9.289 9.931 1.00 98.25 86 ASP A C 1
ATOM 665 O O . ASP A 1 86 ? 3.344 9.572 9.069 1.00 98.25 86 ASP A O 1
ATOM 669 N N . ARG A 1 87 ? 1.904 8.096 9.953 1.00 98.06 87 ARG A N 1
ATOM 670 C CA . ARG A 1 87 ? 2.171 7.038 8.966 1.00 98.06 87 ARG A CA 1
ATOM 671 C C . ARG A 1 87 ? 1.704 7.455 7.577 1.00 98.06 87 ARG A C 1
ATOM 673 O O . ARG A 1 87 ? 2.428 7.229 6.611 1.00 98.06 87 ARG A O 1
ATOM 680 N N . ALA A 1 88 ? 0.537 8.092 7.483 1.00 98.75 88 ALA A N 1
ATOM 681 C CA . ALA A 1 88 ? 0.027 8.616 6.222 1.00 98.75 88 ALA A CA 1
ATOM 682 C C . ALA A 1 88 ? 1.010 9.619 5.599 1.00 98.75 88 ALA A C 1
ATOM 684 O O . ALA A 1 88 ? 1.348 9.500 4.423 1.00 98.75 88 ALA A O 1
ATOM 685 N N . ARG A 1 89 ? 1.547 10.551 6.400 1.00 98.69 89 ARG A N 1
ATOM 686 C CA . ARG A 1 89 ? 2.537 11.541 5.949 1.00 98.69 89 ARG A CA 1
ATOM 687 C C . ARG A 1 89 ? 3.795 10.889 5.380 1.00 98.69 89 ARG A C 1
ATOM 689 O O . ARG A 1 89 ? 4.219 11.276 4.294 1.00 98.69 89 ARG A O 1
ATOM 696 N N . VAL A 1 90 ? 4.347 9.895 6.079 1.00 98.62 90 VAL A N 1
ATOM 697 C CA . VAL A 1 90 ? 5.522 9.142 5.607 1.00 98.62 90 VAL A CA 1
ATOM 698 C C . VAL A 1 90 ? 5.242 8.510 4.245 1.00 98.62 90 VAL A C 1
ATOM 700 O O . VAL A 1 90 ? 6.042 8.636 3.323 1.00 98.62 90 VAL A O 1
ATOM 703 N N . TRP A 1 91 ? 4.088 7.866 4.072 1.00 98.56 91 TRP A N 1
ATOM 704 C CA . TRP A 1 91 ? 3.755 7.236 2.794 1.00 98.56 91 TRP A CA 1
ATOM 705 C C . TRP A 1 91 ? 3.455 8.236 1.674 1.00 98.56 91 TRP A C 1
ATOM 707 O O . TRP A 1 91 ? 3.815 7.966 0.532 1.00 98.56 91 TRP A O 1
ATOM 717 N N . ARG A 1 92 ? 2.910 9.421 1.983 1.00 98.69 92 ARG A N 1
ATOM 718 C CA . ARG A 1 92 ? 2.781 10.523 1.011 1.00 98.69 92 ARG A CA 1
ATOM 719 C C . ARG A 1 92 ? 4.128 11.047 0.531 1.00 98.69 92 ARG A C 1
ATOM 721 O O . ARG A 1 92 ? 4.254 11.437 -0.625 1.00 98.69 92 ARG A O 1
ATOM 728 N N . GLU A 1 93 ? 5.115 11.121 1.415 1.00 98.56 93 GLU A N 1
ATOM 729 C CA . GLU A 1 93 ? 6.473 11.514 1.041 1.00 98.56 93 GLU A CA 1
ATOM 730 C C . GLU A 1 93 ? 7.106 10.477 0.117 1.00 98.56 93 GLU A C 1
ATOM 732 O O . GLU A 1 93 ? 7.510 10.825 -0.991 1.00 98.56 93 GLU A O 1
ATOM 737 N N . ARG A 1 94 ? 7.030 9.196 0.494 1.00 98.31 94 ARG A N 1
ATOM 738 C CA . ARG A 1 94 ? 7.504 8.085 -0.343 1.00 98.31 94 ARG A CA 1
ATOM 739 C C . ARG A 1 94 ? 6.805 8.031 -1.702 1.00 98.31 94 ARG A C 1
ATOM 741 O O . ARG A 1 94 ? 7.472 7.824 -2.706 1.00 98.31 94 ARG A O 1
ATOM 748 N N . GLU A 1 95 ? 5.490 8.260 -1.760 1.00 98.44 95 GLU A N 1
ATOM 749 C CA . GLU A 1 95 ? 4.739 8.370 -3.021 1.00 98.44 95 GLU A CA 1
ATOM 750 C C . GLU A 1 95 ? 5.366 9.422 -3.948 1.00 98.44 95 GLU A C 1
ATOM 752 O O . GLU A 1 95 ? 5.587 9.146 -5.129 1.00 98.44 95 GLU A O 1
ATOM 757 N N . ARG A 1 96 ? 5.650 10.625 -3.429 1.00 98.38 96 ARG A N 1
ATOM 758 C CA . ARG A 1 96 ? 6.228 11.720 -4.223 1.00 98.38 96 ARG A CA 1
ATOM 759 C C . ARG A 1 96 ? 7.631 11.385 -4.711 1.00 98.38 96 ARG A C 1
ATOM 761 O O . ARG A 1 96 ? 7.915 11.602 -5.886 1.00 98.38 96 ARG A O 1
ATOM 768 N N . GLU A 1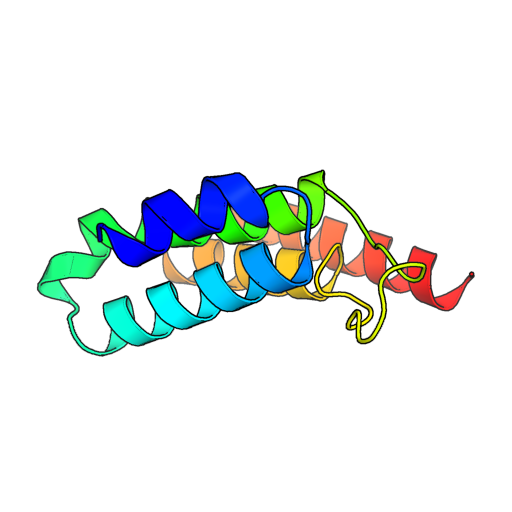 97 ? 8.476 10.854 -3.832 1.00 98.06 97 GLU A N 1
ATOM 769 C CA . GLU A 1 97 ? 9.840 10.435 -4.171 1.00 98.06 97 GLU A CA 1
ATOM 770 C C . GLU A 1 97 ? 9.839 9.365 -5.265 1.00 98.06 97 GLU A C 1
ATOM 772 O O . GLU A 1 97 ? 10.517 9.513 -6.280 1.00 98.06 97 GLU A O 1
ATOM 777 N N . MET A 1 98 ? 9.021 8.323 -5.099 1.00 97.62 98 MET A N 1
ATOM 778 C CA . MET A 1 98 ? 8.890 7.236 -6.069 1.00 97.62 98 M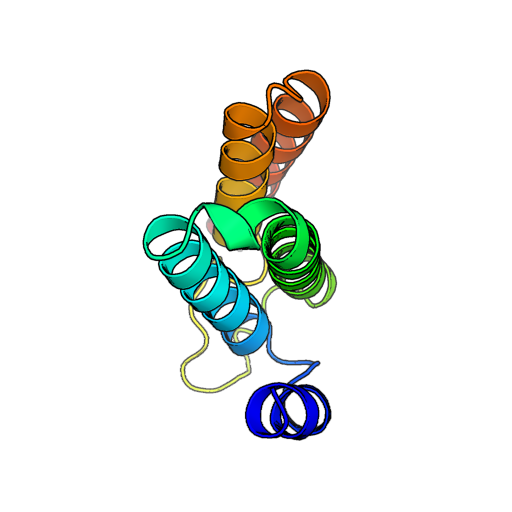ET A CA 1
ATOM 779 C C . MET A 1 98 ? 8.364 7.743 -7.412 1.00 97.62 98 MET A C 1
ATOM 781 O O . MET A 1 98 ? 8.931 7.420 -8.448 1.00 97.62 98 MET A O 1
ATOM 785 N N . ARG A 1 99 ? 7.327 8.590 -7.410 1.00 96.88 99 ARG A N 1
ATOM 786 C CA . ARG A 1 99 ? 6.767 9.169 -8.639 1.00 96.88 99 ARG A CA 1
ATOM 787 C C . ARG A 1 99 ? 7.791 10.026 -9.384 1.00 96.88 99 ARG A C 1
ATOM 789 O O . ARG A 1 99 ? 7.855 9.973 -10.609 1.00 96.88 99 ARG A O 1
ATOM 796 N N . ALA A 1 100 ? 8.584 10.813 -8.658 1.00 9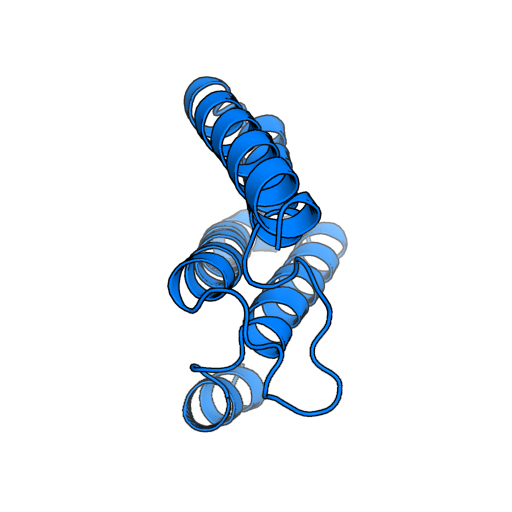6.06 100 ALA A N 1
ATOM 797 C CA . ALA A 1 100 ? 9.650 11.613 -9.250 1.00 96.06 100 ALA A CA 1
ATOM 798 C C . ALA A 1 100 ? 10.751 10.728 -9.853 1.00 96.06 100 ALA A C 1
ATOM 800 O O . ALA A 1 100 ? 11.174 10.982 -10.977 1.00 96.06 100 ALA A O 1
ATOM 801 N N . ALA A 1 101 ? 11.166 9.673 -9.143 1.00 92.56 101 ALA A N 1
ATOM 802 C CA . ALA A 1 101 ? 12.153 8.715 -9.634 1.00 92.56 101 ALA A CA 1
ATOM 803 C C . ALA A 1 101 ? 11.671 7.984 -10.898 1.00 92.56 101 ALA A C 1
ATOM 805 O O . ALA A 1 101 ? 12.438 7.840 -11.843 1.00 92.56 101 ALA A O 1
ATOM 806 N N . THR A 1 102 ? 10.396 7.585 -10.948 1.00 87.62 102 THR A N 1
ATOM 807 C CA . THR A 1 102 ? 9.805 6.932 -12.123 1.00 87.62 102 THR A CA 1
ATOM 808 C C . THR A 1 102 ? 9.717 7.858 -13.334 1.00 87.62 102 THR A C 1
ATOM 810 O O . THR A 1 102 ? 9.980 7.420 -14.443 1.00 87.62 102 THR A O 1
ATOM 813 N N . ASN A 1 103 ? 9.383 9.137 -13.147 1.00 80.94 103 ASN A N 1
ATOM 814 C CA . ASN A 1 103 ? 9.312 10.098 -14.256 1.00 80.94 103 ASN A CA 1
ATOM 815 C C . ASN A 1 103 ? 10.692 10.512 -14.801 1.00 80.94 103 ASN A C 1
ATOM 817 O O . ASN A 1 103 ? 10.760 11.163 -15.842 1.00 80.94 103 ASN A O 1
ATOM 821 N N . ALA A 1 104 ? 11.768 10.213 -14.070 1.00 76.31 104 ALA A N 1
ATOM 822 C CA . ALA A 1 104 ? 13.141 10.529 -14.453 1.00 76.31 104 ALA A CA 1
ATOM 823 C C . ALA A 1 104 ? 13.876 9.358 -15.137 1.00 76.31 104 ALA A C 1
ATOM 825 O O . ALA A 1 104 ? 14.996 9.565 -15.610 1.00 76.31 104 ALA A O 1
ATOM 826 N N . ALA A 1 105 ? 13.279 8.161 -15.152 1.00 68.69 105 ALA A N 1
ATOM 827 C CA . ALA A 1 105 ? 13.800 6.942 -15.776 1.00 68.69 105 ALA A CA 1
ATOM 828 C C . ALA A 1 105 ? 13.260 6.770 -17.203 1.00 68.69 105 ALA A C 1
ATOM 830 O O . ALA A 1 105 ? 14.035 6.273 -18.051 1.00 68.69 105 ALA A O 1
#

pLDDT: mean 90.97, std 12.84, range [54.34, 98.81]

Secondary structure (DSSP, 8-state):
-HHHHHHHHHHTT-HHHHHHHHHHHHHHHHH-GGGHHHHHHHHHHHHHHHHHH---TTSTT--TTTTTHHHHHHHHHHHHHTT-HHHHHHHHHHHHHHHHHHHT-

Radius of gyration: 13.8 Å; chains: 1; bounding box: 33×33×31 Å

Foldseek 3Di:
DVVLVVVCVVCLLALVNLLVQLVVLVVVCVVPVVCCVVSLVSSLVSLVSLCVSAFDPVDPPGDPQSSFLVSLQVQLVSCVVVVVNVSSVVSNVRNVVRVVVSVVD

Sequence (105 aa):
MRLADAEMQRFGDSPDFCFALGDLLLDWAAQEPRRAIELVPMIESAWQRAVAIGERPELSDSVLGRGSFLAAHNLALLYEGLGRTDRARVWREREREMRAATNAA